Protein AF-A0A0J6CU26-F1 (afdb_monomer_lite)

Structure (mmCIF, N/CA/C/O backbone):
data_AF-A0A0J6CU26-F1
#
_entry.id   AF-A0A0J6CU26-F1
#
loop_
_atom_site.group_PDB
_atom_site.id
_atom_site.type_symbol
_atom_site.label_atom_id
_atom_site.label_alt_id
_atom_site.label_comp_id
_atom_site.label_asym_id
_atom_site.label_entity_id
_atom_site.label_seq_id
_atom_site.pdbx_PDB_ins_code
_atom_site.Cartn_x
_atom_site.Cartn_y
_atom_site.Cartn_z
_atom_site.occupancy
_atom_site.B_iso_or_equiv
_atom_site.auth_seq_id
_atom_site.auth_comp_id
_atom_site.auth_asym_id
_atom_site.auth_atom_id
_atom_site.pdbx_PDB_model_num
ATOM 1 N N . MET A 1 1 ? 5.372 -5.244 2.150 1.00 84.50 1 MET A N 1
ATOM 2 C CA . MET A 1 1 ? 5.502 -5.542 0.705 1.00 84.50 1 MET A CA 1
ATOM 3 C C . MET A 1 1 ? 5.826 -7.015 0.448 1.00 84.50 1 MET A C 1
ATOM 5 O O . MET A 1 1 ? 6.591 -7.598 1.206 1.00 84.50 1 MET A O 1
ATOM 9 N N . ILE A 1 2 ? 5.283 -7.613 -0.619 1.00 83.12 2 ILE A N 1
ATOM 10 C CA . ILE A 1 2 ? 5.615 -8.971 -1.088 1.00 83.12 2 ILE A CA 1
ATOM 11 C C . ILE A 1 2 ? 6.418 -8.863 -2.388 1.00 83.12 2 ILE A C 1
ATOM 13 O O . ILE A 1 2 ? 5.999 -8.186 -3.329 1.00 83.12 2 ILE A O 1
ATOM 17 N N . ARG A 1 3 ? 7.559 -9.550 -2.460 1.00 86.69 3 ARG A N 1
ATOM 18 C CA . ARG A 1 3 ? 8.355 -9.669 -3.686 1.00 86.69 3 ARG A CA 1
ATOM 19 C C . ARG A 1 3 ? 7.929 -10.931 -4.445 1.00 86.69 3 ARG A C 1
ATOM 21 O O . ARG A 1 3 ? 7.973 -12.025 -3.890 1.00 86.69 3 ARG A O 1
ATOM 28 N N . LEU A 1 4 ? 7.492 -10.773 -5.692 1.00 81.69 4 LEU A N 1
ATOM 29 C CA . LEU A 1 4 ? 7.097 -11.862 -6.587 1.00 81.69 4 LEU A CA 1
ATOM 30 C C . LEU A 1 4 ? 8.191 -12.041 -7.650 1.00 81.69 4 LEU A C 1
ATOM 32 O O . LEU A 1 4 ? 8.254 -11.295 -8.622 1.00 81.69 4 LEU A O 1
ATOM 36 N N . GLY A 1 5 ? 9.079 -13.017 -7.459 1.00 83.88 5 GLY A N 1
ATOM 37 C CA . GLY A 1 5 ? 10.251 -13.190 -8.327 1.00 83.88 5 GLY A CA 1
ATOM 38 C C . GLY A 1 5 ? 11.296 -12.081 -8.153 1.00 83.88 5 GLY A C 1
ATOM 39 O O . GLY A 1 5 ? 11.291 -11.358 -7.160 1.00 83.88 5 GLY A O 1
ATOM 40 N N . ASN A 1 6 ? 12.223 -11.942 -9.101 1.00 80.19 6 ASN A N 1
ATOM 41 C CA . ASN A 1 6 ? 13.344 -11.013 -8.929 1.00 80.19 6 ASN A CA 1
ATOM 42 C C . ASN A 1 6 ? 12.944 -9.546 -9.130 1.00 80.19 6 ASN A C 1
ATOM 44 O O . ASN A 1 6 ? 13.416 -8.693 -8.382 1.00 80.19 6 ASN A O 1
ATOM 48 N N . ASP A 1 7 ? 12.006 -9.264 -10.031 1.00 91.56 7 ASP A N 1
ATOM 49 C CA . ASP A 1 7 ? 11.799 -7.895 -10.519 1.00 91.56 7 ASP A CA 1
ATOM 50 C C . ASP A 1 7 ? 10.398 -7.345 -10.240 1.00 91.56 7 ASP A C 1
ATOM 52 O O . ASP A 1 7 ? 10.099 -6.212 -10.595 1.00 91.56 7 ASP A O 1
ATOM 56 N N . THR A 1 8 ? 9.509 -8.115 -9.606 1.00 94.38 8 THR A N 1
ATOM 57 C CA . THR A 1 8 ? 8.147 -7.651 -9.302 1.00 94.38 8 THR A CA 1
ATOM 58 C C . THR A 1 8 ? 7.928 -7.491 -7.804 1.00 94.38 8 THR A C 1
ATOM 60 O O . THR A 1 8 ? 8.186 -8.389 -7.005 1.00 94.38 8 THR A O 1
ATOM 63 N N . PHE A 1 9 ? 7.373 -6.347 -7.429 1.00 95.00 9 PHE A N 1
ATOM 64 C CA . PHE A 1 9 ? 7.027 -5.979 -6.065 1.00 95.00 9 PHE A CA 1
ATOM 65 C C . PHE A 1 9 ? 5.538 -5.663 -6.003 1.00 95.00 9 PHE A C 1
ATOM 67 O O . PHE A 1 9 ? 5.011 -4.947 -6.857 1.00 95.00 9 PHE A O 1
ATOM 74 N N . VAL A 1 10 ? 4.847 -6.201 -5.004 1.00 95.69 10 VAL A N 1
ATOM 75 C CA . VAL A 1 10 ? 3.412 -5.989 -4.808 1.00 95.69 10 VAL A CA 1
ATOM 76 C C . VAL A 1 10 ? 3.143 -5.563 -3.373 1.00 95.69 10 VAL A C 1
ATOM 78 O O . VAL A 1 10 ? 3.650 -6.149 -2.416 1.00 95.69 10 VAL A O 1
ATOM 81 N N . SER A 1 11 ? 2.315 -4.539 -3.227 1.00 95.69 11 SER A N 1
ATOM 82 C CA . SER A 1 11 ? 1.820 -4.041 -1.952 1.00 95.69 11 SER A CA 1
ATOM 83 C C . SER A 1 11 ? 0.317 -3.771 -2.039 1.00 95.69 11 SER A C 1
ATOM 85 O O . SER A 1 11 ? -0.228 -3.557 -3.125 1.00 95.69 11 SER A O 1
ATOM 87 N N . TYR A 1 12 ? -0.350 -3.798 -0.891 1.00 94.88 12 TYR A N 1
ATOM 88 C CA . TYR A 1 12 ? -1.743 -3.401 -0.742 1.00 94.88 12 TYR A CA 1
ATOM 89 C C . TYR A 1 12 ? -1.791 -2.263 0.265 1.00 94.88 12 TYR A C 1
ATOM 91 O O . TYR A 1 12 ? -1.496 -2.475 1.437 1.00 94.88 12 TYR A O 1
ATOM 99 N N . ILE A 1 13 ? -2.132 -1.067 -0.207 1.00 94.50 13 ILE A N 1
ATOM 100 C CA . ILE A 1 13 ? -2.189 0.145 0.611 1.00 94.50 13 ILE A CA 1
ATOM 101 C C . ILE A 1 13 ? -3.559 0.780 0.404 1.00 94.50 13 ILE A C 1
ATOM 103 O O . ILE A 1 13 ? -3.951 1.053 -0.732 1.00 94.50 13 ILE A O 1
ATOM 107 N N . LEU A 1 14 ? -4.290 1.017 1.492 1.00 90.38 14 LEU A N 1
ATOM 108 C CA . LEU A 1 14 ? -5.607 1.661 1.519 1.00 90.38 14 LEU A CA 1
ATOM 109 C C . LEU A 1 14 ? -6.603 1.020 0.535 1.00 90.38 14 LEU A C 1
ATOM 111 O O . LEU A 1 14 ? -7.328 1.701 -0.189 1.00 90.38 14 LEU A O 1
ATOM 115 N N . GLY A 1 15 ? -6.594 -0.314 0.459 1.00 92.31 15 GLY A N 1
ATOM 116 C CA . GLY A 1 15 ? -7.457 -1.080 -0.449 1.00 92.31 15 GLY A CA 1
ATOM 117 C C . GLY A 1 15 ? -7.073 -0.991 -1.932 1.00 92.31 15 GLY A C 1
ATOM 118 O O . GLY A 1 15 ? -7.815 -1.475 -2.787 1.00 92.31 15 GLY A O 1
ATOM 119 N N . LYS A 1 16 ? -5.929 -0.386 -2.267 1.00 95.50 16 LYS A N 1
ATOM 120 C CA . LYS A 1 16 ? -5.376 -0.353 -3.624 1.00 95.50 16 LYS A CA 1
ATOM 121 C C . LYS A 1 16 ? -4.245 -1.361 -3.753 1.00 95.50 16 LYS A C 1
ATOM 123 O O . LYS A 1 16 ? -3.357 -1.423 -2.904 1.00 95.50 16 LYS A O 1
ATOM 128 N N . ARG A 1 17 ? -4.252 -2.123 -4.845 1.00 96.00 17 ARG A N 1
ATOM 129 C CA . ARG A 1 17 ? -3.153 -3.019 -5.208 1.00 96.00 17 ARG A CA 1
ATOM 130 C C . ARG A 1 17 ? -2.106 -2.227 -5.975 1.00 96.00 17 ARG A C 1
ATOM 132 O O . ARG A 1 17 ? -2.371 -1.767 -7.082 1.00 96.00 17 ARG A O 1
ATOM 139 N N . ILE A 1 18 ? -0.924 -2.080 -5.403 1.00 97.19 18 ILE A N 1
ATOM 140 C CA . ILE A 1 18 ? 0.208 -1.394 -6.020 1.00 97.19 18 ILE A CA 1
ATOM 141 C C . ILE A 1 18 ? 1.187 -2.460 -6.496 1.00 97.19 18 ILE A C 1
ATOM 143 O O . ILE A 1 18 ? 1.677 -3.259 -5.699 1.00 97.19 18 ILE A O 1
ATOM 147 N N . LYS A 1 19 ? 1.466 -2.484 -7.798 1.00 97.25 19 LYS A N 1
ATOM 148 C CA . LYS A 1 19 ? 2.421 -3.404 -8.419 1.00 97.25 19 LYS A CA 1
ATOM 149 C C . LYS A 1 19 ? 3.515 -2.594 -9.105 1.00 97.25 19 LYS A C 1
ATOM 151 O O . LYS A 1 19 ? 3.232 -1.739 -9.937 1.00 97.25 19 LYS A O 1
ATOM 156 N N . VAL A 1 20 ? 4.762 -2.890 -8.772 1.00 97.00 20 VAL A N 1
ATOM 157 C CA . VAL A 1 20 ? 5.957 -2.297 -9.374 1.00 97.00 20 VAL A CA 1
ATOM 158 C C . VAL A 1 20 ? 6.729 -3.409 -10.068 1.00 97.00 20 VAL A C 1
ATOM 160 O O . VAL A 1 20 ? 6.994 -4.442 -9.460 1.00 97.00 20 VAL A O 1
ATOM 163 N N . ILE 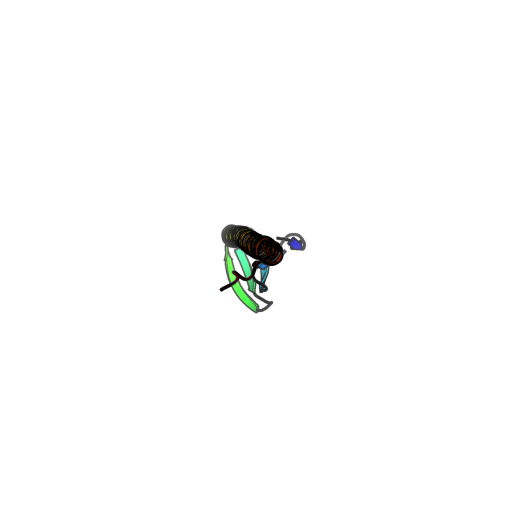A 1 21 ? 7.066 -3.212 -11.338 1.00 96.56 21 ILE A N 1
ATOM 164 C CA . ILE A 1 21 ? 7.885 -4.143 -12.122 1.00 96.56 21 ILE A CA 1
ATOM 165 C C . ILE A 1 21 ? 9.171 -3.415 -12.499 1.00 96.56 21 ILE A C 1
ATOM 167 O O . ILE A 1 21 ? 9.117 -2.482 -13.299 1.00 96.56 21 ILE A O 1
ATOM 171 N N . ALA A 1 22 ? 10.304 -3.806 -11.923 1.00 95.75 22 ALA A N 1
ATOM 172 C CA . ALA A 1 22 ? 11.614 -3.31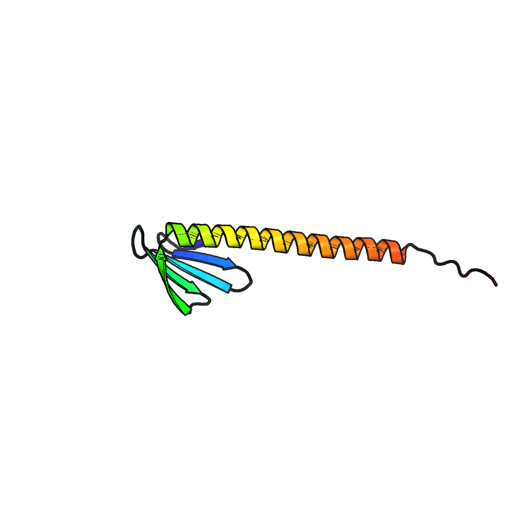3 -12.322 1.00 95.75 22 ALA A CA 1
ATOM 173 C C . ALA A 1 22 ? 11.857 -3.675 -13.794 1.00 95.75 22 ALA A C 1
ATOM 175 O O . ALA A 1 22 ? 11.699 -4.826 -14.199 1.00 95.75 22 ALA A O 1
ATOM 176 N N . THR A 1 23 ? 12.165 -2.668 -14.608 1.00 92.69 23 THR A N 1
ATOM 177 C CA . THR A 1 23 ? 12.505 -2.854 -16.027 1.00 92.69 23 THR A CA 1
ATOM 178 C C . THR A 1 23 ? 14.012 -2.922 -16.232 1.00 92.69 23 THR A C 1
ATOM 180 O O . THR A 1 23 ? 14.471 -3.546 -17.181 1.00 92.69 23 THR A O 1
ATOM 183 N N . ASP A 1 24 ? 14.765 -2.285 -15.337 1.00 91.81 24 ASP A N 1
ATOM 184 C CA . ASP A 1 24 ? 16.219 -2.345 -15.220 1.00 91.81 24 ASP A CA 1
ATOM 185 C C . ASP A 1 24 ? 16.619 -2.012 -13.764 1.00 91.81 24 ASP A C 1
ATOM 187 O O . ASP A 1 24 ? 15.775 -2.020 -12.864 1.00 91.81 24 ASP A O 1
ATOM 191 N N . GLN A 1 25 ? 17.903 -1.742 -13.508 1.00 88.44 25 GLN A N 1
ATOM 192 C CA . GLN A 1 25 ? 18.408 -1.449 -12.159 1.00 88.44 25 GLN A CA 1
ATOM 193 C C . GLN A 1 25 ? 17.910 -0.112 -11.575 1.00 88.44 25 GLN A C 1
ATOM 195 O O . GLN A 1 25 ? 17.939 0.061 -10.357 1.00 88.44 25 GLN A O 1
ATOM 200 N N . LEU A 1 26 ? 17.473 0.831 -12.412 1.00 93.75 26 LEU A N 1
ATOM 201 C CA . LEU A 1 26 ? 17.101 2.193 -12.022 1.00 93.75 26 LEU A CA 1
ATOM 202 C C . LEU A 1 26 ? 15.618 2.490 -12.242 1.00 93.75 26 LEU A C 1
ATOM 204 O O . LEU A 1 26 ? 15.044 3.283 -11.500 1.00 93.75 26 LEU A O 1
ATOM 208 N N . MET A 1 27 ? 14.988 1.872 -13.236 1.00 97.44 27 MET A N 1
ATOM 209 C CA . MET A 1 27 ? 13.627 2.172 -13.667 1.00 97.44 27 MET A CA 1
ATOM 210 C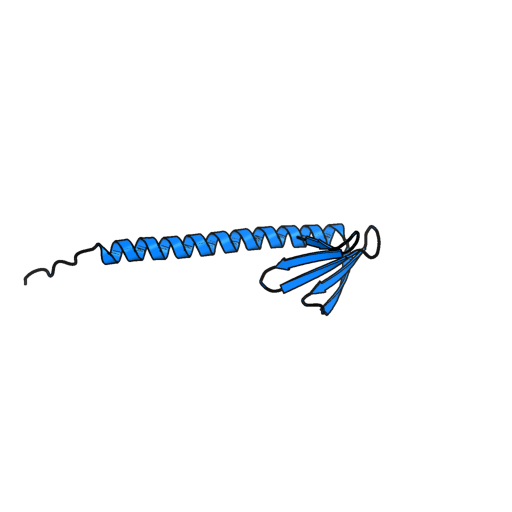 C . MET A 1 27 ? 12.664 1.021 -13.397 1.00 97.44 27 MET A C 1
ATOM 212 O O . MET A 1 27 ? 13.005 -0.162 -13.430 1.00 97.44 27 MET A O 1
ATOM 216 N N . ALA A 1 28 ? 11.409 1.389 -13.173 1.00 97.00 28 ALA A N 1
ATOM 217 C CA . ALA A 1 28 ? 10.312 0.472 -12.954 1.00 97.00 28 ALA A CA 1
ATOM 218 C C . ALA A 1 28 ? 9.018 0.971 -13.596 1.00 97.00 28 ALA A C 1
ATOM 220 O O . ALA A 1 28 ? 8.772 2.171 -13.706 1.00 97.00 28 ALA A O 1
ATOM 221 N N . SER A 1 29 ? 8.154 0.036 -13.977 1.00 97.81 29 SER A N 1
ATOM 222 C CA . SER A 1 29 ? 6.777 0.298 -14.391 1.00 97.81 29 SER A CA 1
ATOM 223 C C . SER A 1 29 ? 5.839 0.167 -13.195 1.00 97.81 29 SER A C 1
ATOM 225 O O . SER A 1 29 ? 5.824 -0.868 -12.524 1.00 97.81 29 SER A O 1
ATOM 227 N N . LEU A 1 30 ? 5.046 1.205 -12.944 1.00 97.62 30 LEU A N 1
ATOM 228 C CA . LEU A 1 30 ? 4.073 1.260 -11.860 1.00 97.62 30 LEU A CA 1
ATOM 229 C C . LEU A 1 30 ? 2.673 0.928 -12.376 1.00 97.62 30 LEU A C 1
ATOM 231 O O . LEU A 1 30 ? 2.217 1.474 -13.381 1.00 97.62 30 LEU A O 1
ATOM 235 N N . TYR A 1 31 ? 1.975 0.087 -11.625 1.00 97.75 31 TYR A N 1
ATOM 236 C CA . TYR A 1 31 ? 0.580 -0.262 -11.830 1.00 97.75 31 TYR A CA 1
ATOM 237 C C . TYR A 1 31 ? -0.190 -0.056 -10.525 1.00 97.75 31 TYR A C 1
ATOM 239 O O . TYR A 1 31 ? 0.280 -0.438 -9.448 1.00 97.75 31 TYR A O 1
ATOM 247 N N . ILE A 1 32 ? -1.388 0.518 -10.619 1.00 96.88 32 ILE A N 1
ATOM 248 C CA . ILE A 1 32 ? -2.326 0.650 -9.500 1.00 96.88 32 ILE A CA 1
ATOM 249 C C . ILE A 1 32 ? -3.637 -0.003 -9.920 1.00 96.88 32 ILE A C 1
ATOM 251 O O . ILE A 1 32 ? -4.218 0.391 -10.924 1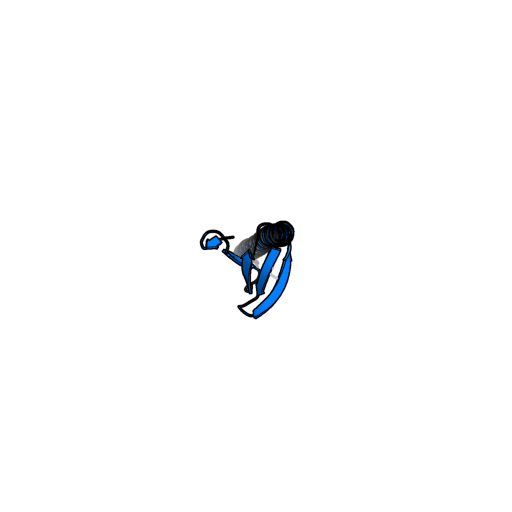.00 96.88 32 ILE A O 1
ATOM 255 N N . ASN A 1 33 ? -4.102 -0.988 -9.149 1.00 96.75 33 ASN A N 1
ATOM 256 C CA . ASN A 1 33 ? -5.258 -1.823 -9.484 1.00 96.75 33 ASN A CA 1
ATOM 257 C C . ASN A 1 33 ? -5.157 -2.404 -10.904 1.00 96.75 33 ASN A C 1
ATOM 259 O O . ASN A 1 33 ? -6.105 -2.335 -11.677 1.00 96.75 33 ASN A O 1
ATOM 263 N N . ASP A 1 34 ? -3.970 -2.916 -11.244 1.00 95.44 34 ASP A N 1
ATOM 264 C CA . ASP A 1 34 ? -3.624 -3.468 -12.563 1.00 95.44 34 ASP A CA 1
ATOM 265 C C . ASP A 1 34 ? -3.662 -2.469 -13.735 1.00 95.44 34 ASP A C 1
ATOM 267 O O . ASP A 1 34 ? -3.301 -2.816 -14.857 1.00 95.44 34 ASP A O 1
ATOM 271 N N . GLU A 1 35 ? -3.971 -1.200 -13.475 1.00 98.00 35 GLU A N 1
ATOM 272 C CA . GLU A 1 35 ? -3.890 -0.129 -14.459 1.00 98.00 35 GLU A CA 1
ATOM 273 C C . GLU A 1 35 ? -2.478 0.465 -14.481 1.00 98.00 35 GLU A C 1
ATOM 275 O O . GLU A 1 35 ? -1.947 0.874 -13.444 1.00 98.00 35 GLU A O 1
ATOM 280 N N . TYR A 1 36 ? -1.863 0.529 -15.661 1.00 97.50 36 TYR A N 1
ATOM 281 C CA . TYR A 1 36 ? -0.544 1.130 -15.843 1.00 97.50 36 TYR A CA 1
ATOM 282 C C . TYR A 1 36 ? -0.576 2.638 -15.565 1.00 97.50 36 TYR A C 1
ATOM 284 O O . TYR A 1 36 ? -1.426 3.357 -16.086 1.00 97.50 36 TYR A O 1
ATOM 292 N N . LYS A 1 37 ? 0.373 3.125 -14.761 1.00 97.56 37 LYS A N 1
ATOM 293 C CA . LYS A 1 37 ? 0.461 4.537 -14.351 1.00 97.56 37 LYS A CA 1
ATOM 294 C C . LYS A 1 37 ? 1.706 5.256 -14.850 1.00 97.56 37 LYS A C 1
ATOM 296 O O . LYS A 1 37 ? 1.762 6.478 -14.763 1.00 97.56 37 LYS A O 1
ATOM 301 N N . GLY A 1 38 ? 2.683 4.531 -15.386 1.00 97.12 38 GLY A N 1
ATOM 302 C CA . GLY A 1 38 ? 3.893 5.122 -15.947 1.00 97.12 38 GLY A CA 1
ATOM 303 C C . GLY A 1 38 ? 5.173 4.426 -15.506 1.00 97.12 38 GLY A C 1
ATOM 304 O O . GLY A 1 38 ? 5.159 3.468 -14.729 1.00 97.12 38 GLY A O 1
ATOM 305 N N . LYS A 1 39 ? 6.292 4.952 -16.007 1.00 97.06 39 LYS A N 1
ATOM 306 C CA . LYS A 1 39 ? 7.636 4.593 -15.556 1.00 97.06 39 LYS A CA 1
ATOM 307 C C . LYS A 1 39 ? 8.079 5.525 -14.433 1.00 97.06 39 LYS A C 1
ATOM 309 O O . LYS A 1 39 ? 7.732 6.703 -14.424 1.00 97.06 39 LYS A O 1
ATOM 314 N N . CYS A 1 40 ? 8.849 4.995 -13.498 1.00 96.25 40 CYS A N 1
ATOM 315 C CA . CYS A 1 40 ? 9.370 5.723 -12.350 1.00 96.25 40 CYS A CA 1
ATOM 316 C C . CYS A 1 40 ? 10.699 5.121 -11.892 1.00 96.25 40 CYS A C 1
ATOM 318 O O . CYS A 1 40 ? 11.015 3.983 -12.227 1.00 96.25 40 CYS A O 1
ATOM 320 N N . GLU A 1 41 ? 11.465 5.883 -11.119 1.00 97.31 41 GLU A N 1
ATOM 321 C CA . GLU A 1 41 ? 12.701 5.393 -10.513 1.00 97.31 41 GLU A CA 1
ATOM 322 C C . GLU A 1 41 ? 12.390 4.336 -9.439 1.00 97.31 41 GLU A C 1
ATOM 324 O O . GLU A 1 41 ? 11.566 4.567 -8.546 1.00 97.31 41 GLU A O 1
ATOM 329 N N . LEU A 1 42 ? 13.046 3.177 -9.532 1.00 95.12 42 LEU A N 1
ATOM 330 C CA . LEU A 1 42 ? 12.777 1.988 -8.722 1.00 95.12 42 LEU A CA 1
ATOM 331 C C . LEU A 1 42 ? 13.019 2.242 -7.227 1.00 95.12 42 LEU A C 1
ATOM 333 O O . LEU A 1 42 ? 12.147 1.978 -6.401 1.00 95.12 42 LEU A O 1
ATOM 337 N N . SER A 1 43 ? 14.184 2.780 -6.870 1.00 94.75 43 SER A N 1
ATOM 338 C CA . SER A 1 43 ? 14.548 3.105 -5.482 1.00 94.75 43 SER A CA 1
ATOM 339 C C . SER A 1 43 ? 13.534 4.074 -4.856 1.00 94.75 43 SER A C 1
ATOM 341 O O . SER A 1 43 ? 13.025 3.845 -3.755 1.00 94.75 43 SER A O 1
ATOM 343 N N . LEU A 1 44 ? 13.181 5.130 -5.593 1.00 95.81 44 LEU A N 1
ATOM 344 C CA . LEU A 1 44 ? 12.261 6.168 -5.155 1.00 95.81 44 LEU A CA 1
ATOM 345 C C . LEU A 1 44 ? 10.853 5.615 -4.928 1.00 95.81 44 LEU A C 1
ATOM 347 O O . LEU A 1 44 ? 10.241 5.907 -3.895 1.00 95.81 44 LEU A O 1
ATOM 351 N N . ILE A 1 45 ? 10.323 4.830 -5.873 1.00 95.88 45 ILE A N 1
ATOM 352 C CA . ILE A 1 45 ? 8.963 4.298 -5.747 1.00 95.88 45 ILE A CA 1
ATOM 353 C C . ILE A 1 45 ? 8.866 3.268 -4.620 1.00 95.88 45 ILE A C 1
ATOM 355 O O . ILE A 1 45 ? 7.903 3.312 -3.856 1.00 95.88 45 ILE A O 1
ATOM 359 N N . LEU A 1 46 ? 9.874 2.407 -4.445 1.00 94.75 46 LEU A N 1
ATOM 360 C CA . LEU A 1 46 ? 9.901 1.436 -3.348 1.00 94.75 46 LEU A CA 1
ATOM 361 C C . LEU A 1 46 ? 9.963 2.130 -1.981 1.00 94.75 46 LEU A C 1
ATOM 363 O O . LEU A 1 46 ? 9.211 1.761 -1.078 1.00 94.75 46 LEU A O 1
ATOM 367 N N . ASN A 1 47 ? 10.771 3.187 -1.842 1.00 96.06 47 ASN A N 1
ATOM 368 C CA . ASN A 1 47 ? 10.832 3.985 -0.613 1.00 96.06 47 ASN A CA 1
ATOM 369 C C . ASN A 1 47 ? 9.492 4.662 -0.294 1.00 96.06 47 ASN A C 1
ATOM 371 O O . ASN A 1 47 ? 9.046 4.651 0.856 1.00 96.06 47 ASN A O 1
ATOM 375 N N . LYS A 1 48 ? 8.814 5.215 -1.308 1.00 95.81 48 LYS A N 1
ATOM 376 C CA . LYS A 1 48 ? 7.477 5.802 -1.132 1.00 95.81 48 LYS A CA 1
ATOM 377 C C . LYS A 1 48 ? 6.444 4.759 -0.714 1.00 95.81 48 LYS A C 1
ATOM 379 O O . LYS A 1 48 ? 5.666 5.026 0.197 1.00 95.81 48 LYS A O 1
ATOM 384 N N . ILE A 1 49 ? 6.452 3.583 -1.342 1.00 95.44 49 ILE A N 1
ATOM 385 C CA . ILE A 1 49 ? 5.544 2.487 -0.982 1.00 95.44 49 ILE A CA 1
ATOM 386 C C . ILE A 1 49 ? 5.777 2.064 0.469 1.00 95.44 49 ILE A C 1
ATOM 388 O O . ILE A 1 49 ? 4.818 2.026 1.231 1.00 95.44 49 ILE A O 1
ATOM 392 N N . ASN A 1 50 ? 7.026 1.845 0.886 1.00 94.88 50 ASN A N 1
ATOM 393 C CA . ASN A 1 50 ? 7.345 1.506 2.277 1.00 94.88 50 ASN A CA 1
ATOM 394 C C . ASN A 1 50 ? 6.847 2.576 3.262 1.00 94.88 50 ASN A C 1
ATOM 396 O O . ASN A 1 50 ? 6.232 2.246 4.274 1.00 94.88 50 ASN A O 1
ATOM 400 N N . SER A 1 51 ? 7.045 3.862 2.950 1.00 96.50 51 SER A N 1
ATOM 401 C CA . SER A 1 51 ? 6.531 4.958 3.782 1.00 96.50 51 SER A CA 1
ATOM 402 C C . SER A 1 51 ? 5.004 4.926 3.904 1.00 96.50 51 SER A C 1
ATOM 404 O O . SER A 1 51 ? 4.465 5.162 4.985 1.00 96.50 51 SER A O 1
ATOM 406 N N . PHE A 1 52 ? 4.292 4.615 2.820 1.00 95.62 52 PHE A N 1
ATOM 407 C CA . PHE A 1 52 ? 2.838 4.488 2.858 1.00 95.62 52 PHE A CA 1
ATOM 408 C C . PHE A 1 52 ? 2.358 3.230 3.589 1.00 95.62 52 PHE A C 1
ATOM 410 O O . PHE A 1 52 ? 1.356 3.316 4.294 1.00 95.62 52 PHE A O 1
ATOM 417 N N . GLU A 1 53 ? 3.070 2.103 3.489 1.00 94.25 53 GLU A N 1
ATOM 418 C CA . GLU A 1 53 ? 2.777 0.907 4.292 1.00 94.25 53 GLU A CA 1
ATOM 419 C C . GLU A 1 53 ? 2.873 1.222 5.794 1.00 94.25 53 GLU A C 1
ATOM 421 O O . GLU A 1 53 ? 1.976 0.852 6.549 1.00 94.25 53 GLU A O 1
ATOM 426 N N . MET A 1 54 ? 3.901 1.964 6.225 1.00 94.94 54 MET A N 1
ATOM 427 C CA . MET A 1 54 ? 4.041 2.385 7.626 1.00 94.94 54 MET A CA 1
ATOM 428 C C . MET A 1 54 ? 2.884 3.283 8.074 1.00 94.94 54 MET A C 1
ATOM 430 O O . MET A 1 54 ? 2.239 2.992 9.077 1.00 94.94 54 MET A O 1
ATOM 434 N N . LYS A 1 55 ? 2.546 4.313 7.288 1.00 95.69 55 LYS A N 1
ATOM 435 C CA . LYS A 1 55 ? 1.416 5.202 7.607 1.00 95.69 55 LYS A CA 1
ATOM 436 C C . LYS A 1 55 ? 0.086 4.455 7.687 1.00 95.69 55 LYS A C 1
ATOM 438 O O . LYS A 1 55 ? -0.761 4.795 8.506 1.00 95.69 55 LYS A O 1
ATOM 443 N N . GLU A 1 56 ? -0.122 3.443 6.845 1.00 94.81 56 GLU A N 1
ATOM 444 C CA . GLU A 1 56 ? -1.322 2.609 6.927 1.00 94.81 56 GLU A CA 1
ATOM 445 C C . GLU A 1 56 ? -1.370 1.812 8.241 1.00 94.81 56 GLU A C 1
ATOM 447 O O . GLU A 1 56 ? -2.437 1.697 8.848 1.00 94.81 56 GLU A O 1
ATOM 452 N N . GLN A 1 57 ? -0.234 1.281 8.704 1.00 94.12 57 GLN A N 1
ATOM 453 C CA . GLN A 1 57 ? -0.157 0.610 10.004 1.00 94.12 57 GLN A CA 1
ATOM 454 C C . GLN A 1 57 ? -0.463 1.568 11.158 1.00 94.12 57 GLN A C 1
ATOM 456 O O . GLN A 1 57 ? -1.206 1.185 12.064 1.00 94.12 57 GLN A O 1
ATOM 461 N N . ASP A 1 58 ? 0.022 2.808 11.090 1.00 96.06 58 ASP A N 1
ATOM 462 C CA . ASP A 1 58 ? -0.274 3.839 12.091 1.00 96.06 58 ASP A CA 1
ATOM 463 C C . ASP A 1 58 ? -1.779 4.139 12.145 1.00 96.06 58 ASP A C 1
ATOM 465 O O . ASP A 1 58 ? -2.386 4.085 13.215 1.00 96.06 58 ASP A O 1
ATOM 469 N N . ILE A 1 59 ? -2.419 4.340 10.986 1.00 94.75 59 ILE A N 1
ATOM 470 C CA . ILE A 1 59 ? -3.875 4.547 10.886 1.00 94.75 59 ILE A CA 1
ATOM 471 C C . ILE A 1 59 ? -4.636 3.352 11.480 1.00 94.75 59 ILE A C 1
ATOM 473 O O . ILE A 1 59 ? -5.572 3.529 12.259 1.00 94.75 59 ILE A O 1
ATOM 477 N N . LYS A 1 60 ? -4.222 2.119 11.162 1.00 94.50 60 LYS A N 1
ATOM 478 C CA . LYS A 1 60 ? -4.8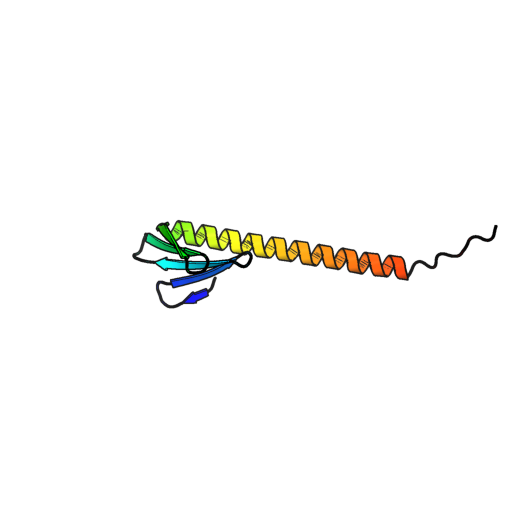15 0.899 11.738 1.00 94.50 60 LYS A CA 1
ATOM 479 C C . LYS A 1 60 ? -4.599 0.807 13.252 1.00 94.50 60 LYS A C 1
ATOM 481 O O . LYS A 1 60 ? -5.424 0.215 13.945 1.00 94.50 60 LYS A O 1
ATOM 486 N N . GLY A 1 61 ? -3.495 1.335 13.775 1.00 95.94 61 GLY A N 1
ATOM 487 C CA . GLY A 1 61 ? -3.267 1.511 15.211 1.00 95.94 61 GLY A CA 1
ATOM 488 C C . GLY A 1 61 ? -4.312 2.437 15.823 1.00 95.94 61 GLY A C 1
ATOM 489 O O . GLY A 1 61 ? -5.075 2.005 16.681 1.00 95.94 61 GLY A O 1
ATOM 490 N N . MET A 1 62 ? -4.436 3.646 15.279 1.00 96.62 62 MET A N 1
ATOM 491 C CA . MET A 1 62 ? -5.375 4.657 15.771 1.00 96.62 62 MET A CA 1
ATOM 492 C C . MET A 1 62 ? -6.831 4.171 15.779 1.00 96.62 62 MET A C 1
ATOM 494 O O . MET A 1 62 ? -7.537 4.373 16.761 1.00 96.62 62 MET A O 1
ATOM 498 N N . VAL A 1 63 ? -7.277 3.477 14.725 1.00 95.25 63 VAL A N 1
ATOM 499 C CA . VAL A 1 63 ? -8.645 2.923 14.658 1.00 95.25 63 VAL A CA 1
ATOM 500 C C . VAL A 1 63 ? -8.883 1.865 15.741 1.00 95.25 63 VAL A C 1
ATOM 502 O O . VAL A 1 63 ? -9.978 1.785 16.299 1.00 95.25 63 VAL A O 1
ATOM 505 N N . ARG A 1 64 ? -7.872 1.043 16.056 1.00 95.50 64 ARG A N 1
ATOM 506 C CA . ARG A 1 64 ? -7.967 0.055 17.143 1.00 95.50 64 ARG A CA 1
ATOM 507 C C . ARG A 1 64 ? -8.052 0.735 18.504 1.00 95.50 64 ARG A C 1
ATOM 509 O O . ARG A 1 64 ? -8.863 0.315 19.327 1.00 95.50 64 ARG A O 1
ATOM 516 N N . ASP A 1 65 ? -7.261 1.780 18.717 1.00 96.44 65 ASP A N 1
ATOM 517 C CA . ASP A 1 65 ? -7.275 2.549 19.961 1.00 96.44 65 ASP A CA 1
ATOM 518 C C . ASP A 1 65 ? -8.621 3.259 20.159 1.00 96.44 65 ASP A C 1
ATOM 520 O O . ASP A 1 65 ? -9.196 3.197 21.244 1.00 96.44 65 ASP A O 1
ATOM 524 N N . GLU A 1 66 ? -9.186 3.838 19.097 1.00 96.56 66 GLU A N 1
ATOM 525 C CA . GLU A 1 66 ? -10.531 4.422 19.111 1.00 96.56 66 GLU A CA 1
ATOM 526 C C . GLU A 1 66 ? -11.600 3.386 19.503 1.00 96.56 66 GLU A C 1
ATOM 528 O O . GLU A 1 66 ? -12.407 3.630 20.402 1.00 96.56 66 GLU A O 1
ATOM 533 N N . HIS A 1 67 ? -11.587 2.196 18.891 1.00 95.38 67 HIS A N 1
ATOM 534 C CA . HIS A 1 67 ? -12.525 1.122 19.247 1.00 95.38 67 HIS A CA 1
ATOM 535 C C . HIS A 1 67 ? -12.381 0.687 20.708 1.00 95.38 67 HIS A C 1
ATOM 537 O O . HIS A 1 67 ? -13.382 0.430 21.382 1.00 95.38 67 HIS A O 1
ATOM 543 N N . LYS A 1 68 ? -11.144 0.616 21.209 1.00 96.12 68 LYS A N 1
ATOM 544 C CA . LYS A 1 68 ? -10.868 0.283 22.606 1.00 96.12 68 LYS A CA 1
ATOM 545 C C . LYS A 1 68 ? -11.463 1.332 23.549 1.00 96.12 68 LYS A C 1
ATOM 547 O O . LYS A 1 68 ? -12.152 0.955 24.493 1.00 96.12 68 LYS A O 1
ATOM 552 N N . LEU A 1 69 ? -11.279 2.619 23.250 1.00 96.00 69 LEU A N 1
ATOM 553 C CA . LEU A 1 69 ? -11.855 3.721 24.028 1.00 96.00 69 LEU A CA 1
ATOM 554 C C . LEU A 1 69 ? -13.387 3.655 24.072 1.00 96.00 69 LEU A C 1
ATOM 556 O O . LEU A 1 69 ? -13.971 3.775 25.149 1.00 96.00 69 LEU A O 1
ATOM 560 N N . TYR A 1 70 ? -14.049 3.408 22.937 1.00 94.69 70 TYR A N 1
ATOM 561 C CA . TYR A 1 70 ? -15.507 3.237 22.914 1.00 94.69 70 TYR A CA 1
ATOM 562 C C . TYR A 1 70 ? -15.971 2.038 23.746 1.00 94.69 70 TYR A C 1
ATOM 564 O O . TYR A 1 70 ? -16.982 2.129 24.445 1.00 94.69 70 TYR A O 1
ATOM 572 N N . SER A 1 71 ? -15.234 0.925 23.702 1.00 94.00 71 SER A N 1
ATOM 573 C CA . SER A 1 71 ? -15.544 -0.254 24.513 1.00 94.00 71 SER A CA 1
ATOM 574 C C . SER A 1 71 ? -15.413 0.038 26.009 1.00 94.00 71 SER A C 1
ATOM 576 O O . SER A 1 71 ? -16.308 -0.310 26.776 1.00 94.00 71 SER A O 1
ATOM 578 N N . GLU A 1 72 ? -14.327 0.689 26.429 1.00 93.62 72 GLU A N 1
ATOM 579 C CA . GLU A 1 72 ? -14.100 1.063 27.830 1.00 93.62 72 GLU A CA 1
ATOM 580 C C . GLU A 1 72 ? -15.175 2.039 28.328 1.00 93.62 72 GLU A C 1
ATOM 582 O O . GLU A 1 72 ? -15.752 1.837 29.399 1.00 93.62 72 GLU A O 1
ATOM 587 N N . LEU A 1 73 ? -15.522 3.047 27.521 1.00 92.75 73 LEU A N 1
ATOM 588 C CA . LEU A 1 73 ? -16.590 3.993 27.842 1.00 92.75 73 LEU A CA 1
ATOM 589 C C . LEU A 1 73 ? -17.950 3.295 27.977 1.00 92.75 73 LEU A C 1
ATOM 591 O O . LEU A 1 73 ? -18.705 3.590 28.905 1.00 92.75 73 LEU A O 1
ATOM 595 N N . SER A 1 74 ? -18.261 2.346 27.088 1.00 91.19 74 SER A N 1
ATOM 596 C CA . SER A 1 74 ? -19.511 1.586 27.163 1.00 91.19 74 SER A CA 1
ATOM 597 C C . SER A 1 74 ? -19.621 0.781 28.459 1.00 91.19 74 SER A C 1
ATOM 599 O O . SER A 1 74 ? -20.723 0.673 28.998 1.00 91.19 74 SER A O 1
ATOM 601 N N . GLU A 1 75 ? -18.525 0.206 28.954 1.00 91.12 75 GLU A N 1
ATOM 602 C CA . GLU A 1 75 ? -18.530 -0.542 30.216 1.00 91.12 75 GLU A CA 1
ATOM 603 C C . GLU A 1 75 ? -18.709 0.384 31.427 1.00 91.12 75 GLU A C 1
ATOM 605 O O . GLU A 1 75 ? -19.479 0.065 32.337 1.00 91.12 75 GLU A O 1
ATOM 610 N N . ILE A 1 76 ? -18.098 1.575 31.411 1.00 88.69 76 ILE A N 1
ATOM 611 C CA . ILE A 1 76 ? -18.334 2.604 32.438 1.00 88.69 76 ILE A CA 1
ATOM 612 C C . ILE A 1 76 ? -19.820 2.985 32.481 1.00 88.69 76 ILE A C 1
ATOM 614 O O . ILE A 1 76 ? -20.419 2.999 33.554 1.00 88.69 76 ILE A O 1
ATOM 618 N N . ILE A 1 77 ? -20.444 3.243 31.328 1.00 86.50 77 ILE A N 1
ATOM 619 C CA . ILE A 1 77 ? -21.866 3.621 31.266 1.00 86.50 77 ILE A CA 1
ATOM 620 C C . ILE A 1 77 ? -22.762 2.505 31.822 1.00 86.50 77 ILE A C 1
ATOM 622 O O . ILE A 1 77 ? -23.655 2.782 32.618 1.00 86.50 77 ILE A O 1
ATOM 626 N N . LYS A 1 78 ? -22.519 1.239 31.454 1.00 85.62 78 LYS A N 1
ATOM 627 C CA . LYS A 1 78 ? -23.307 0.096 31.956 1.00 85.62 78 LYS A CA 1
ATOM 628 C C . LYS A 1 78 ? -23.177 -0.105 33.467 1.00 85.62 78 LYS A C 1
ATOM 630 O O . LYS A 1 78 ? -24.115 -0.580 34.103 1.00 85.62 78 LYS A O 1
ATOM 635 N N . THR A 1 79 ? -22.010 0.201 34.031 1.00 84.19 79 THR A N 1
ATOM 636 C CA . THR A 1 79 ? -21.721 0.003 35.459 1.00 84.19 79 THR A CA 1
ATOM 637 C C . THR A 1 79 ? -22.180 1.167 36.334 1.00 84.19 79 THR A C 1
ATOM 639 O O . THR A 1 79 ? -22.327 0.993 37.547 1.00 84.19 79 THR A O 1
ATOM 642 N N . GLN A 1 80 ? -22.495 2.326 35.747 1.00 73.62 80 GLN A N 1
ATOM 643 C CA . GLN A 1 80 ? -23.163 3.407 36.462 1.00 73.62 80 GLN A CA 1
ATOM 644 C C . GLN A 1 80 ? -24.624 3.032 36.756 1.00 73.62 80 GLN A C 1
ATOM 646 O O . GLN A 1 80 ? -25.513 3.152 35.916 1.00 73.62 80 GLN A O 1
ATOM 651 N N . LYS A 1 81 ? -24.899 2.609 37.998 1.00 61.22 81 LYS A N 1
ATOM 652 C CA . LYS A 1 81 ? -26.264 2.595 38.539 1.00 61.22 81 LYS A CA 1
ATOM 653 C C . LYS A 1 81 ? -26.718 4.040 38.724 1.00 61.22 81 LYS A C 1
ATOM 655 O O . LYS A 1 81 ? -26.397 4.666 39.732 1.00 61.22 81 LYS A O 1
ATOM 660 N N . ILE A 1 82 ? -27.473 4.559 37.762 1.00 63.53 82 ILE A N 1
ATOM 661 C CA . ILE A 1 82 ? -28.229 5.797 37.940 1.00 63.53 82 ILE A CA 1
ATOM 662 C C . ILE A 1 82 ? -29.300 5.485 38.988 1.00 63.53 82 ILE A C 1
ATOM 664 O O . ILE A 1 82 ? -30.310 4.851 38.690 1.00 63.53 82 ILE A O 1
ATOM 668 N N . SER A 1 83 ? -29.040 5.840 40.246 1.00 54.16 83 SER A N 1
ATOM 669 C CA . SER A 1 83 ? -30.076 5.796 41.271 1.00 54.16 83 SER A CA 1
ATOM 670 C C . SER A 1 83 ? -31.050 6.930 40.956 1.00 54.16 83 SER A C 1
ATOM 672 O O . SER A 1 83 ? -30.596 8.075 40.8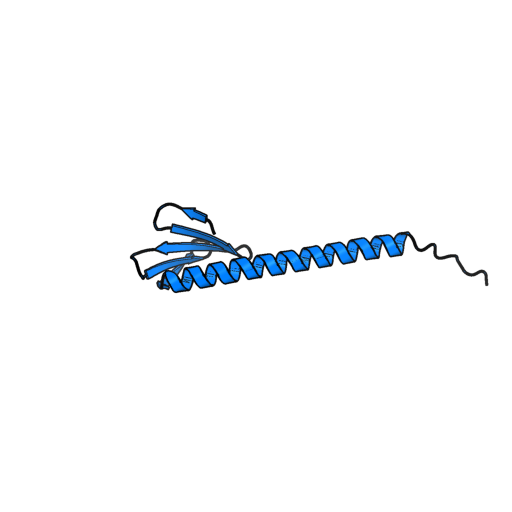92 1.00 54.16 83 SER A O 1
ATOM 674 N N . PRO A 1 84 ? -32.351 6.668 40.739 1.00 58.94 84 PRO A N 1
ATOM 675 C CA . PRO A 1 84 ? -33.314 7.753 40.655 1.00 58.94 84 PRO A CA 1
ATOM 676 C C . PRO A 1 84 ? -33.254 8.504 41.988 1.00 58.94 84 PRO A C 1
ATOM 678 O O . PRO A 1 84 ? -33.369 7.887 43.051 1.00 58.94 84 PRO A O 1
ATOM 681 N N . GLN A 1 85 ? -32.969 9.806 41.943 1.00 57.69 85 GLN A N 1
ATOM 682 C CA . GLN A 1 85 ? -33.124 10.647 43.125 1.00 57.69 85 GLN A CA 1
ATOM 683 C C . GLN A 1 85 ? -34.618 10.645 43.478 1.00 57.69 85 GLN A C 1
ATOM 685 O O . GLN A 1 85 ? -35.425 10.923 42.591 1.00 57.69 85 GLN A O 1
ATOM 690 N N . PRO A 1 86 ? -35.006 10.289 44.715 1.00 59.03 86 PRO A N 1
ATOM 691 C CA . PRO A 1 86 ? -36.369 10.516 45.164 1.00 59.03 86 PRO A CA 1
ATOM 692 C C . PRO A 1 86 ? -36.588 12.031 45.240 1.00 59.03 86 PRO A C 1
ATOM 694 O O . PRO A 1 86 ? -35.799 12.716 45.895 1.00 59.03 86 PRO A O 1
ATOM 697 N N . GLU A 1 87 ? -37.606 12.525 44.532 1.00 53.59 87 GLU A N 1
ATOM 698 C CA . GLU A 1 87 ? -38.179 13.863 44.748 1.00 53.59 87 GLU A CA 1
ATOM 699 C C . GLU A 1 87 ? -38.778 13.990 46.155 1.00 53.59 87 GLU A C 1
ATOM 701 O O . GLU A 1 87 ? -39.365 12.994 46.647 1.00 53.59 87 GLU A O 1
#

pLDDT: mean 90.82, std 10.64, range [53.59, 98.0]

Secondary structure (DSSP, 8-state):
-EEETTTEEEEEETTEEEEEEESSSSEEEEEETTEEEEEEEHHHHHHHHHHHHHHHHHHHHHHHHHHHHHHHHHHHHHH---PPPP-

Foldseek 3Di:
DDDDPDFWDWDQFPNWIWIWGHPDPFKIWIDINNHTDDMDGPVVVVVVRVVRVVVRVVVVVVVVVVVVVVVVVVVVVVPDPPDPDDD

Radius of gyration: 22.93 Å; chains: 1; bounding box: 57×27×61 Å

Organism: NCBI:txid208199

Sequence (87 aa):
MIRLGNDTFVSYILGKRIKVIATDQLMASLYINDEYKGKCELSLILNKINSFEMKEQDIKGMVRDEHKLYSELSEIIKTQKISPQPE